Protein AF-A0A2U1Q7K0-F1 (afdb_monomer_lite)

pLDDT: mean 81.33, std 13.36, range [40.16, 93.69]

Radius of gyration: 22.47 Å; chains: 1; bounding box: 34×38×72 Å

Organism: Artemisia annua (NCBI:txid35608)

Structure (mmCIF, N/CA/C/O backbone):
data_AF-A0A2U1Q7K0-F1
#
_entry.id   AF-A0A2U1Q7K0-F1
#
loop_
_atom_site.group_PDB
_atom_site.id
_atom_site.type_symbol
_atom_site.label_atom_id
_atom_site.label_alt_id
_atom_site.label_comp_id
_atom_site.label_asym_id
_atom_site.label_entity_id
_atom_site.label_seq_id
_atom_site.pdbx_PDB_ins_code
_atom_site.Cartn_x
_atom_site.Cartn_y
_atom_site.Cartn_z
_atom_site.occupancy
_atom_site.B_iso_or_equiv
_atom_site.auth_seq_id
_atom_site.auth_comp_id
_atom_site.auth_asym_id
_atom_site.auth_atom_id
_atom_site.pdbx_PDB_model_num
ATOM 1 N N . MET A 1 1 ? -18.991 31.228 27.652 1.00 40.16 1 MET A N 1
ATOM 2 C CA . MET A 1 1 ? -18.089 30.072 27.829 1.00 40.16 1 MET A CA 1
ATOM 3 C C . MET A 1 1 ? -18.698 28.915 27.063 1.00 40.16 1 MET A C 1
ATOM 5 O O . MET A 1 1 ? -19.725 28.403 27.484 1.00 40.16 1 MET A O 1
ATOM 9 N N . CYS A 1 2 ? -18.154 28.598 25.890 1.00 44.94 2 CYS A N 1
ATOM 10 C CA . CYS A 1 2 ? -18.610 27.466 25.086 1.00 44.94 2 CYS A CA 1
ATOM 11 C C . CYS A 1 2 ? -18.047 26.187 25.714 1.00 44.94 2 CYS A C 1
ATOM 13 O O . CYS A 1 2 ? -16.833 26.027 25.773 1.00 44.94 2 CYS A O 1
ATOM 15 N N . LEU A 1 3 ? -18.923 25.334 26.245 1.00 48.88 3 LEU A N 1
ATOM 16 C CA . LEU A 1 3 ? -18.555 24.144 27.023 1.00 48.88 3 LEU A CA 1
ATOM 17 C C . LEU A 1 3 ? -18.250 22.908 26.164 1.00 48.88 3 LEU A C 1
ATOM 19 O O . LEU A 1 3 ? -17.822 21.896 26.704 1.00 48.88 3 LEU A O 1
ATOM 23 N N . GLU A 1 4 ? -18.413 22.989 24.842 1.00 50.41 4 GLU A N 1
ATOM 24 C CA . GLU A 1 4 ? -18.194 21.860 23.934 1.00 50.41 4 GLU A CA 1
ATOM 25 C C . GLU A 1 4 ? -17.633 22.339 22.589 1.00 50.41 4 GLU A C 1
ATOM 27 O O . GLU A 1 4 ? -18.309 22.325 21.568 1.00 50.41 4 GLU A O 1
ATOM 32 N N . SER A 1 5 ? -16.372 22.772 22.563 1.00 51.22 5 SER A N 1
ATOM 33 C CA . SER A 1 5 ? -15.599 22.794 21.316 1.00 51.22 5 SER A CA 1
ATOM 34 C C . SER A 1 5 ? -14.871 21.454 21.162 1.00 51.22 5 SER A C 1
ATOM 36 O O . SER A 1 5 ? -13.646 21.391 21.229 1.00 51.22 5 SER A O 1
ATOM 38 N N . TRP A 1 6 ? -15.631 20.369 20.988 1.00 56.22 6 TRP A N 1
ATOM 39 C CA . TRP A 1 6 ? -15.111 19.050 20.583 1.00 56.22 6 TRP A CA 1
ATOM 40 C C . TRP A 1 6 ? -14.861 18.974 19.068 1.00 56.22 6 TRP A C 1
ATOM 42 O O . TRP A 1 6 ? -14.871 17.900 18.479 1.00 56.22 6 TRP A O 1
ATOM 52 N N . ASP A 1 7 ? -14.636 20.121 18.433 1.00 51.72 7 ASP A N 1
ATOM 53 C CA . ASP A 1 7 ? -14.589 20.271 16.980 1.00 51.72 7 ASP A CA 1
ATOM 54 C C . ASP A 1 7 ? -13.147 20.377 16.465 1.00 51.72 7 ASP A C 1
ATOM 56 O O . ASP A 1 7 ? -12.805 21.180 15.599 1.00 51.72 7 ASP A O 1
ATOM 60 N N . ILE A 1 8 ? -12.261 19.563 17.042 1.00 55.88 8 ILE A N 1
ATOM 61 C CA . ILE A 1 8 ? -10.991 19.248 16.398 1.00 55.88 8 ILE A CA 1
ATOM 62 C C . ILE A 1 8 ? -11.223 17.909 15.722 1.00 55.88 8 ILE A C 1
ATOM 64 O O . ILE A 1 8 ? -11.228 16.864 16.375 1.00 55.88 8 ILE A O 1
ATOM 68 N N . SER A 1 9 ? -11.444 17.949 14.413 1.00 57.28 9 SER A N 1
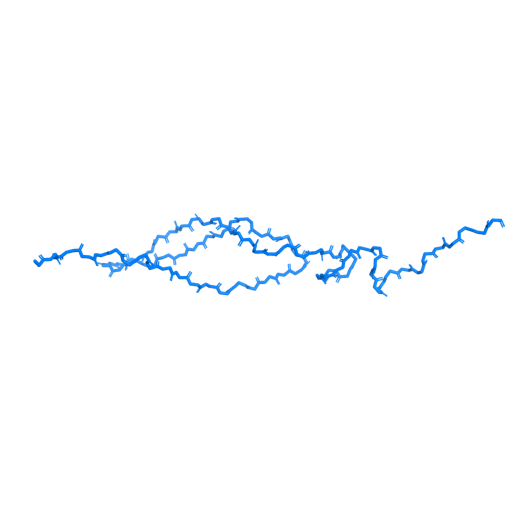ATOM 69 C CA . SER A 1 9 ? -11.390 16.784 13.540 1.00 57.28 9 SER A CA 1
ATOM 70 C C . SER A 1 9 ? -10.059 16.062 13.773 1.00 57.28 9 SER A C 1
ATOM 72 O O . SER A 1 9 ? -9.003 16.445 13.270 1.00 57.28 9 SER A O 1
ATOM 74 N N . SER A 1 10 ? -10.084 15.041 14.629 1.00 66.31 10 SER A N 1
ATOM 75 C CA . SER A 1 10 ? -8.901 14.251 14.944 1.00 66.31 10 SER A CA 1
ATOM 76 C C . SER A 1 10 ? -8.671 13.290 13.785 1.00 66.31 10 SER A C 1
ATOM 78 O O . SER A 1 10 ? -9.411 12.332 13.580 1.00 66.31 10 SER A O 1
ATOM 80 N N . TYR A 1 11 ? -7.670 13.591 12.965 1.00 67.38 11 TYR A N 1
ATOM 81 C CA . TYR A 1 11 ? -7.259 12.729 11.867 1.00 67.38 11 TYR A CA 1
ATOM 82 C C . TYR A 1 11 ? -6.059 11.886 12.304 1.00 67.38 11 TYR A C 1
ATOM 84 O O . TYR A 1 11 ? -5.152 12.359 12.990 1.00 67.38 11 TYR A O 1
ATOM 92 N N . VAL A 1 12 ? -6.050 10.619 11.898 1.00 69.94 12 VAL A N 1
ATOM 93 C CA . VAL A 1 12 ? -4.921 9.706 12.095 1.00 69.94 12 VAL A CA 1
ATOM 94 C C . VAL A 1 12 ? -4.202 9.563 10.763 1.00 69.94 12 VAL A C 1
ATOM 96 O O . VAL A 1 12 ? -4.833 9.318 9.737 1.00 69.94 12 VAL A O 1
ATOM 99 N N . ARG A 1 13 ? -2.876 9.706 10.774 1.00 75.50 13 ARG A N 1
ATOM 100 C CA . ARG A 1 13 ? -2.024 9.348 9.637 1.00 75.50 13 ARG A CA 1
ATOM 101 C C . ARG A 1 13 ? -1.432 7.967 9.877 1.00 75.50 13 ARG A C 1
ATOM 103 O O . ARG A 1 13 ? -0.906 7.704 10.955 1.00 75.50 13 ARG A O 1
ATOM 110 N N . ALA A 1 14 ? -1.504 7.112 8.867 1.00 78.31 14 ALA A N 1
ATOM 111 C CA . ALA A 1 14 ? -0.877 5.800 8.869 1.00 78.31 14 ALA A CA 1
ATOM 112 C C . ALA A 1 14 ? 0.036 5.677 7.647 1.00 78.31 14 ALA A C 1
ATOM 114 O O . ALA A 1 14 ? -0.313 6.141 6.564 1.00 78.31 14 ALA A O 1
ATOM 115 N N . PHE A 1 15 ? 1.193 5.043 7.827 1.00 83.44 15 PHE A N 1
ATOM 116 C CA . PHE A 1 15 ? 2.024 4.598 6.714 1.00 83.44 15 PHE A CA 1
ATOM 117 C C . PHE A 1 15 ? 1.621 3.175 6.350 1.00 83.44 15 PHE A C 1
ATOM 119 O O . PHE A 1 15 ? 1.496 2.320 7.228 1.00 83.44 15 PHE A O 1
ATOM 126 N N . ILE A 1 16 ? 1.415 2.934 5.061 1.00 83.44 16 ILE A N 1
ATOM 127 C CA . ILE A 1 16 ? 1.128 1.608 4.528 1.00 83.44 16 ILE A CA 1
ATOM 128 C C . ILE A 1 16 ? 2.306 1.158 3.676 1.00 83.44 16 ILE A C 1
ATOM 130 O O . ILE A 1 16 ? 2.828 1.919 2.864 1.00 83.44 16 ILE A O 1
ATOM 134 N N . GLU A 1 17 ? 2.732 -0.084 3.871 1.00 87.25 17 GLU A N 1
ATOM 135 C CA . GLU A 1 17 ? 3.663 -0.719 2.951 1.00 87.25 17 GLU A CA 1
ATOM 136 C C . GLU A 1 17 ? 2.891 -1.194 1.719 1.00 87.25 17 GLU A C 1
ATOM 138 O O . GLU A 1 17 ? 1.830 -1.815 1.830 1.00 87.25 17 GLU A O 1
ATOM 143 N N . ILE A 1 18 ? 3.426 -0.892 0.540 1.00 85.94 18 ILE A N 1
ATOM 144 C CA . ILE A 1 18 ? 2.855 -1.299 -0.740 1.00 85.94 18 ILE A CA 1
ATOM 145 C C . ILE A 1 18 ? 3.772 -2.324 -1.399 1.00 85.94 18 ILE A C 1
ATOM 147 O O . ILE A 1 18 ? 4.983 -2.137 -1.486 1.00 85.94 18 ILE A O 1
ATOM 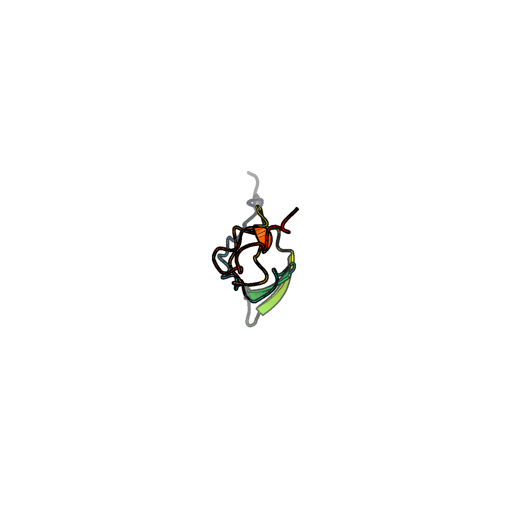151 N N . ASN A 1 19 ? 3.185 -3.414 -1.889 1.00 88.06 19 ASN A N 1
ATOM 152 C CA . ASN A 1 19 ? 3.914 -4.432 -2.629 1.00 88.06 19 ASN A CA 1
ATOM 153 C C . ASN A 1 19 ? 3.639 -4.264 -4.127 1.00 88.06 19 ASN A C 1
ATOM 155 O O . ASN A 1 19 ? 2.505 -4.419 -4.571 1.00 88.06 19 ASN A O 1
ATOM 159 N N . ALA A 1 20 ? 4.685 -3.982 -4.902 1.00 88.19 20 ALA A N 1
ATOM 160 C CA . ALA A 1 20 ? 4.606 -3.782 -6.346 1.00 88.19 20 ALA A CA 1
ATOM 161 C C . ALA A 1 20 ? 4.244 -5.053 -7.142 1.00 88.19 20 ALA A C 1
ATOM 163 O O . ALA A 1 20 ? 3.901 -4.966 -8.320 1.00 88.19 20 ALA A O 1
ATOM 164 N N . THR A 1 21 ? 4.285 -6.237 -6.524 1.00 87.94 21 THR A N 1
ATOM 165 C CA . THR A 1 21 ? 3.740 -7.462 -7.131 1.00 87.94 21 THR A CA 1
ATOM 166 C C . THR A 1 21 ? 2.217 -7.522 -7.067 1.00 87.94 21 THR A C 1
ATOM 168 O O . THR A 1 21 ? 1.611 -8.310 -7.788 1.00 87.94 21 THR A O 1
ATOM 171 N N . ASN A 1 22 ? 1.603 -6.714 -6.203 1.00 87.31 22 ASN A N 1
ATOM 172 C CA . ASN A 1 22 ? 0.168 -6.684 -5.979 1.00 87.31 22 ASN A CA 1
ATOM 173 C C . ASN A 1 22 ? -0.433 -5.410 -6.580 1.00 87.31 22 ASN A C 1
ATOM 175 O O . ASN A 1 22 ? 0.267 -4.470 -6.961 1.00 87.31 22 ASN A O 1
ATOM 179 N N . GLU A 1 23 ? -1.752 -5.400 -6.706 1.00 83.44 23 GLU A N 1
ATOM 180 C CA . GLU A 1 23 ? -2.502 -4.199 -7.063 1.00 83.44 23 GLU A CA 1
ATOM 181 C C . GLU A 1 23 ? -2.678 -3.294 -5.840 1.00 83.44 23 GLU A C 1
ATOM 183 O O . GLU A 1 23 ? -2.660 -3.762 -4.691 1.00 83.44 23 GLU A O 1
ATOM 188 N N . PHE A 1 24 ? -2.844 -1.994 -6.095 1.00 85.69 24 PHE A N 1
ATOM 189 C CA . PHE A 1 24 ? -3.223 -1.045 -5.057 1.00 85.69 24 PHE A CA 1
ATOM 190 C C . PHE A 1 24 ? -4.589 -1.401 -4.470 1.00 85.69 24 PHE A C 1
ATOM 192 O O . PHE A 1 24 ? -5.424 -2.054 -5.096 1.00 85.69 24 PHE A O 1
ATOM 199 N N . ARG A 1 25 ? -4.787 -1.026 -3.208 1.00 88.50 25 ARG A N 1
ATOM 200 C CA . ARG A 1 25 ? -6.001 -1.343 -2.459 1.00 88.50 25 ARG A CA 1
ATOM 201 C C . ARG A 1 25 ? -6.851 -0.088 -2.372 1.00 88.50 25 ARG A C 1
ATOM 203 O O . ARG A 1 25 ? -6.452 0.859 -1.710 1.00 88.50 25 ARG A O 1
ATOM 210 N N . ASP A 1 26 ? -8.060 -0.146 -2.913 1.00 89.75 26 ASP A N 1
ATOM 211 C CA . ASP A 1 26 ? -9.018 0.966 -2.812 1.00 89.75 26 ASP A CA 1
ATOM 212 C C . ASP A 1 26 ? -9.652 1.073 -1.420 1.00 89.75 26 ASP A C 1
ATOM 214 O O . ASP A 1 26 ? -10.221 2.099 -1.048 1.00 89.75 26 ASP A O 1
ATOM 218 N N . THR A 1 27 ? -9.584 -0.006 -0.633 1.00 91.75 27 THR A N 1
ATOM 219 C CA . THR A 1 27 ? -10.143 -0.058 0.718 1.00 91.75 27 THR A CA 1
ATOM 220 C C . THR A 1 27 ? -9.243 -0.805 1.687 1.00 91.75 27 THR A C 1
ATOM 222 O O . THR A 1 27 ? -8.674 -1.844 1.340 1.00 91.75 27 THR A O 1
ATOM 225 N N . LEU A 1 28 ? -9.200 -0.331 2.931 1.00 91.38 28 LEU A N 1
ATOM 226 C CA . LEU A 1 28 ? -8.527 -0.992 4.047 1.00 91.38 28 LEU A CA 1
ATOM 227 C C . LEU A 1 28 ? -9.512 -1.236 5.185 1.00 91.38 28 LEU A C 1
ATOM 229 O O . LEU A 1 28 ? -10.407 -0.431 5.435 1.00 91.38 28 LEU A O 1
ATOM 233 N N . VAL A 1 29 ? -9.322 -2.343 5.900 1.00 92.88 29 VAL A N 1
ATOM 234 C CA . VAL A 1 29 ? -10.053 -2.619 7.138 1.00 92.88 29 VAL A CA 1
ATOM 235 C C . VAL A 1 29 ? -9.151 -2.264 8.308 1.00 92.88 29 VAL A C 1
ATOM 237 O O . VAL A 1 29 ? -8.118 -2.899 8.510 1.00 92.88 29 VAL A O 1
ATOM 240 N N . VAL A 1 30 ? -9.552 -1.261 9.082 1.00 90.75 30 VAL A N 1
ATOM 241 C CA . VAL A 1 30 ? -8.851 -0.835 10.294 1.00 90.75 30 VAL A CA 1
ATOM 242 C C . VAL A 1 30 ? -9.580 -1.344 11.528 1.00 90.75 30 VAL A C 1
ATOM 244 O O . VAL A 1 30 ? -10.811 -1.409 11.569 1.00 90.75 30 VAL A O 1
ATOM 247 N N . ILE A 1 31 ? -8.805 -1.724 12.539 1.00 91.56 31 ILE A N 1
ATOM 248 C CA . ILE A 1 31 ? -9.317 -2.142 13.840 1.00 91.56 31 ILE A CA 1
ATOM 249 C C . ILE A 1 31 ? -9.180 -0.954 14.786 1.00 91.56 31 ILE A C 1
ATOM 251 O O . ILE A 1 31 ? -8.065 -0.513 15.060 1.00 91.56 31 ILE A O 1
ATOM 255 N N . VAL A 1 32 ? -10.307 -0.443 15.276 1.00 88.00 32 VAL A N 1
ATOM 256 C CA . VAL A 1 32 ? -10.344 0.667 16.230 1.00 88.00 32 VAL A CA 1
ATOM 257 C C . VAL A 1 32 ? -10.699 0.102 17.608 1.00 88.00 32 VAL A C 1
ATOM 259 O O . VAL A 1 32 ? -11.775 -0.476 17.766 1.00 88.00 32 VAL A O 1
ATOM 262 N N . PRO A 1 33 ? -9.810 0.200 18.610 1.00 88.75 33 PRO A N 1
ATOM 263 C CA . PRO A 1 33 ? -10.118 -0.263 19.957 1.00 88.75 33 PRO A CA 1
ATOM 264 C C . PRO A 1 33 ? -11.194 0.615 20.608 1.00 88.75 33 PRO A C 1
ATOM 266 O O . PRO A 1 33 ? -11.224 1.834 20.423 1.00 88.75 33 PRO A O 1
ATOM 269 N N . ASN A 1 34 ? -12.069 0.001 21.405 1.00 87.00 34 ASN A N 1
ATOM 270 C CA . ASN A 1 34 ? -13.096 0.733 22.146 1.00 87.00 34 ASN A CA 1
ATOM 271 C C . ASN A 1 34 ? -12.462 1.570 23.270 1.00 87.00 34 ASN A C 1
ATOM 273 O O . ASN A 1 34 ? -11.769 1.035 24.129 1.00 87.00 34 ASN A O 1
ATOM 277 N N . LEU A 1 35 ? -12.753 2.875 23.323 1.00 80.69 35 LEU A N 1
ATOM 278 C CA . LEU A 1 35 ? -12.149 3.785 24.314 1.00 80.69 35 LEU A CA 1
ATOM 279 C C . LEU A 1 35 ? -12.630 3.564 25.759 1.00 80.69 35 LEU A C 1
ATOM 281 O O . LEU A 1 35 ? -11.931 3.925 26.700 1.00 80.69 35 LEU A O 1
ATOM 285 N N . LYS A 1 36 ? -13.840 3.025 25.949 1.00 83.00 36 LYS A N 1
ATOM 286 C CA . LYS A 1 36 ? -14.510 2.920 27.263 1.00 83.00 36 LYS A CA 1
ATOM 287 C C . LYS A 1 36 ? -14.832 1.480 27.685 1.00 83.00 36 LYS A C 1
ATOM 289 O O . LYS A 1 36 ? -15.613 1.283 28.610 1.00 83.00 36 LYS A O 1
ATOM 294 N N . GLY A 1 37 ? -14.287 0.472 27.006 1.00 82.06 37 GLY A N 1
ATOM 295 C CA . GLY A 1 37 ? -14.624 -0.927 27.276 1.00 82.06 37 GLY A CA 1
ATOM 296 C C . GLY A 1 37 ? -13.661 -1.913 26.628 1.00 82.06 37 GLY A C 1
ATOM 297 O O . GLY A 1 37 ? -12.666 -1.522 26.026 1.00 82.06 37 GLY A O 1
ATOM 298 N N . THR A 1 38 ? -13.961 -3.205 26.749 1.00 85.00 38 THR A N 1
ATOM 299 C CA . THR A 1 38 ? -13.194 -4.263 26.085 1.00 85.00 38 THR A CA 1
ATOM 300 C C . THR A 1 38 ? -13.623 -4.415 24.620 1.00 85.00 38 THR A C 1
ATOM 302 O O . THR A 1 38 ? -14.760 -4.123 24.240 1.00 85.00 38 THR A O 1
ATOM 305 N N . GLY A 1 39 ? -12.698 -4.864 23.770 1.00 91.56 39 GLY A N 1
ATOM 306 C CA . GLY A 1 39 ? -12.965 -5.166 22.363 1.00 91.56 39 GLY A CA 1
ATOM 307 C C . GLY A 1 39 ? -12.598 -4.053 21.379 1.00 91.56 39 GLY A C 1
ATOM 308 O O . GLY A 1 39 ? -11.902 -3.091 21.709 1.00 91.56 39 GLY A O 1
ATOM 309 N N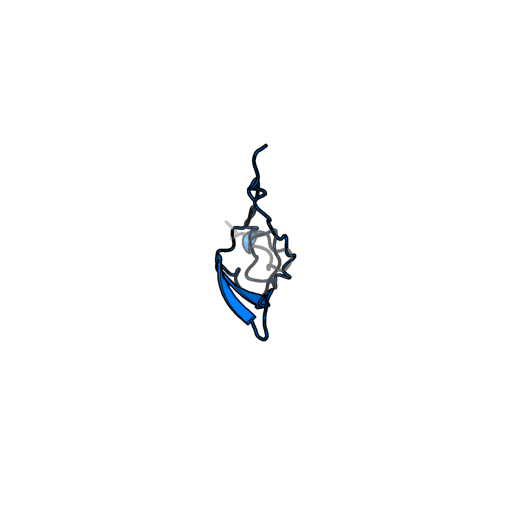 . TYR A 1 40 ? -13.033 -4.235 20.134 1.00 93.19 40 TYR A N 1
ATOM 310 C CA . TYR A 1 40 ? -12.694 -3.378 19.005 1.00 93.19 40 TYR A CA 1
ATOM 311 C C . TYR A 1 40 ? -13.822 -3.353 17.972 1.00 93.19 40 TYR A C 1
ATOM 313 O O . TYR A 1 40 ? -14.595 -4.307 17.855 1.00 93.19 40 TYR A O 1
ATOM 321 N N . THR A 1 41 ? -13.874 -2.292 17.176 1.00 90.06 41 THR A N 1
ATOM 322 C CA . THR A 1 41 ? -14.705 -2.203 15.975 1.00 90.06 41 THR A CA 1
ATOM 323 C C . THR A 1 41 ? -13.837 -2.333 14.727 1.00 90.06 41 THR A C 1
ATOM 325 O O . THR A 1 41 ? -12.660 -1.972 14.716 1.00 90.06 41 THR A O 1
ATOM 328 N N . LYS A 1 42 ? -14.408 -2.891 13.655 1.00 93.31 42 LYS A N 1
ATOM 329 C CA . LYS A 1 42 ? -13.777 -2.915 12.332 1.00 93.31 42 LYS A CA 1
ATOM 330 C C . LYS A 1 42 ? -14.419 -1.838 11.476 1.00 93.31 42 LYS A C 1
ATOM 332 O O . LYS A 1 42 ? -15.637 -1.836 11.316 1.00 93.31 42 LYS A O 1
ATOM 337 N N . HIS A 1 43 ? -13.604 -0.970 10.899 1.00 90.88 43 HIS A N 1
ATOM 338 C CA . HIS A 1 43 ? -14.062 0.038 9.954 1.00 90.88 43 HIS A CA 1
ATOM 339 C C . HIS A 1 43 ? -13.414 -0.211 8.602 1.00 90.88 43 HIS A C 1
ATOM 341 O O . HIS A 1 43 ? -12.211 -0.445 8.521 1.00 90.88 43 HIS A O 1
ATOM 347 N N . THR A 1 44 ? -14.219 -0.169 7.544 1.00 93.69 44 THR A N 1
ATOM 348 C CA . THR A 1 44 ? -13.703 -0.170 6.174 1.00 93.69 44 THR A CA 1
ATOM 349 C C . THR A 1 44 ? -13.557 1.276 5.740 1.00 93.69 44 THR A C 1
ATOM 351 O O . THR A 1 44 ? -14.542 2.014 5.730 1.00 93.69 44 THR A O 1
ATOM 354 N N . ILE A 1 45 ? -12.337 1.680 5.413 1.00 89.94 45 ILE A N 1
ATOM 355 C CA . ILE A 1 45 ? -12.020 3.016 4.912 1.00 89.94 45 ILE A CA 1
ATOM 356 C C . ILE A 1 45 ? -11.655 2.926 3.435 1.00 89.94 45 ILE A C 1
ATOM 358 O O . ILE A 1 45 ? -11.080 1.926 3.003 1.00 89.94 45 ILE A O 1
ATOM 362 N N . ARG A 1 46 ? -11.992 3.963 2.667 1.00 90.62 46 ARG A N 1
ATOM 363 C CA . ARG A 1 46 ? -11.496 4.132 1.299 1.00 90.62 46 ARG A CA 1
ATOM 364 C C . ARG A 1 46 ? -10.110 4.761 1.340 1.00 90.62 46 ARG A C 1
ATOM 366 O O . ARG A 1 46 ? -9.859 5.623 2.180 1.00 90.62 46 ARG A O 1
ATOM 373 N N . VAL A 1 47 ? -9.231 4.301 0.462 1.00 87.56 47 VAL A N 1
ATOM 374 C CA . VAL A 1 47 ? -7.881 4.838 0.300 1.00 87.56 47 VAL A CA 1
ATOM 375 C C . VAL A 1 47 ? -7.875 5.734 -0.923 1.00 87.56 47 VAL A C 1
ATOM 377 O O . VAL A 1 47 ? -8.299 5.324 -1.998 1.00 87.56 47 VAL A O 1
ATOM 380 N N . GLU A 1 48 ? -7.378 6.950 -0.745 1.00 86.00 48 GLU A N 1
ATOM 381 C CA . GLU A 1 48 ? -7.095 7.868 -1.838 1.00 86.00 48 GLU A CA 1
ATOM 382 C C . GLU A 1 48 ? -5.582 8.049 -1.916 1.00 86.00 48 GLU A C 1
ATOM 384 O O . GLU A 1 48 ? -4.921 8.321 -0.910 1.00 86.00 48 GLU A O 1
ATOM 389 N N . TYR A 1 49 ? -5.032 7.850 -3.111 1.00 84.81 49 TYR A N 1
ATOM 390 C CA . TYR A 1 49 ? -3.618 8.044 -3.388 1.00 84.81 49 TYR A CA 1
ATOM 391 C C . TYR A 1 49 ? -3.442 9.414 -4.036 1.00 84.81 49 TYR A C 1
ATOM 393 O O . TYR A 1 49 ? -4.068 9.705 -5.050 1.00 84.81 49 TYR A O 1
ATOM 401 N N . GLU A 1 50 ? -2.576 10.250 -3.466 1.00 86.56 50 GLU A N 1
ATOM 402 C CA . GLU A 1 50 ? -2.239 11.552 -4.061 1.00 86.56 50 GLU A CA 1
ATOM 403 C C . GLU A 1 50 ? -1.562 11.389 -5.432 1.00 86.56 50 GLU A C 1
ATOM 405 O O . GLU A 1 50 ? -1.703 12.231 -6.316 1.00 86.56 50 GLU A O 1
ATOM 410 N N . TRP A 1 51 ? -0.853 10.274 -5.623 1.00 86.06 51 TRP A N 1
ATOM 411 C CA . TRP A 1 51 ? -0.169 9.938 -6.861 1.00 86.06 51 TRP A CA 1
ATOM 412 C C . TRP A 1 51 ? -0.264 8.436 -7.147 1.00 8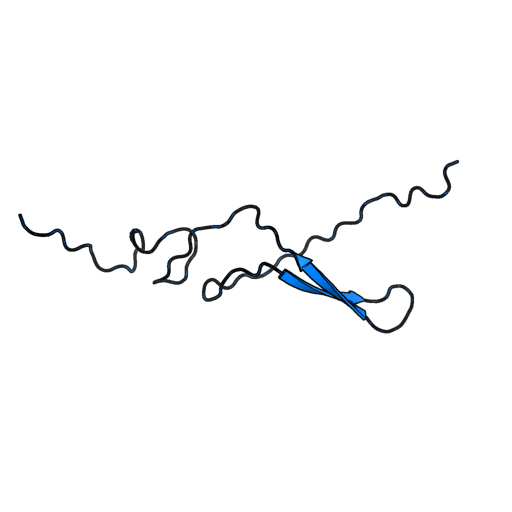6.06 51 TRP A C 1
ATOM 414 O O . TRP A 1 51 ? 0.045 7.624 -6.275 1.00 86.06 51 TRP A O 1
ATOM 424 N N . ASP A 1 52 ? -0.659 8.085 -8.374 1.00 85.25 52 ASP A N 1
ATOM 425 C CA . ASP A 1 52 ? -0.693 6.712 -8.891 1.00 85.25 52 ASP A CA 1
ATOM 426 C C . ASP A 1 52 ? 0.462 6.501 -9.892 1.00 85.25 52 ASP A C 1
ATOM 428 O O . ASP A 1 52 ? 0.366 6.910 -11.056 1.00 85.25 52 ASP A O 1
ATOM 432 N N . PRO A 1 53 ? 1.612 5.959 -9.448 1.00 87.88 53 PRO A N 1
ATOM 433 C CA . PRO A 1 53 ? 2.761 5.767 -10.319 1.00 87.88 53 PRO A CA 1
ATOM 434 C C . PRO A 1 53 ? 2.548 4.624 -11.321 1.00 87.88 53 PRO A C 1
ATOM 436 O O . PRO A 1 53 ? 2.057 3.556 -10.948 1.00 87.88 53 PRO A O 1
ATOM 439 N N . PRO A 1 54 ? 3.053 4.749 -12.565 1.00 89.31 54 PRO A N 1
ATOM 440 C CA . PRO A 1 54 ? 3.021 3.647 -13.518 1.00 89.31 54 PRO A CA 1
ATOM 441 C C . PRO A 1 54 ? 3.770 2.431 -12.961 1.00 89.31 54 PRO A C 1
ATOM 443 O O . PRO A 1 54 ? 4.905 2.546 -12.480 1.00 89.31 54 PRO A O 1
ATOM 446 N N . ARG A 1 55 ? 3.133 1.258 -13.037 1.00 91.25 55 ARG A N 1
ATOM 447 C CA . ARG A 1 55 ? 3.703 -0.025 -12.613 1.00 91.25 55 ARG A CA 1
ATOM 448 C C . ARG A 1 55 ? 4.124 -0.847 -13.823 1.00 91.25 55 ARG A C 1
ATOM 450 O O . ARG A 1 55 ? 3.298 -1.227 -14.653 1.00 91.25 55 ARG A O 1
ATOM 457 N N . CYS A 1 56 ? 5.392 -1.229 -13.875 1.00 92.31 56 CYS A N 1
ATOM 458 C CA . CYS A 1 56 ? 5.887 -2.098 -14.930 1.00 92.31 56 CYS A CA 1
ATOM 459 C C . CYS A 1 56 ? 5.443 -3.550 -14.704 1.00 92.31 56 CYS A C 1
ATOM 461 O O . CYS A 1 56 ? 5.802 -4.181 -13.708 1.00 92.31 56 CYS A O 1
ATOM 463 N N . SER A 1 57 ? 4.721 -4.123 -15.671 1.00 90.00 57 SER A N 1
ATOM 464 C CA . SER A 1 57 ? 4.244 -5.513 -15.624 1.00 90.00 57 SER A CA 1
ATOM 465 C C . SER A 1 57 ? 5.360 -6.560 -15.723 1.00 90.00 57 SER A C 1
ATOM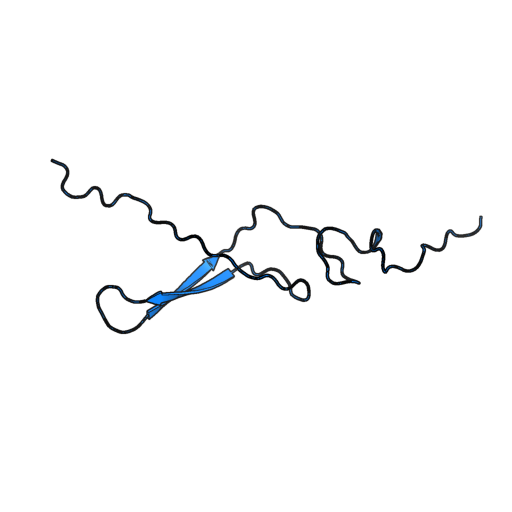 467 O O . SER A 1 57 ? 5.151 -7.709 -15.344 1.00 90.00 57 SER A O 1
ATOM 469 N N . LYS A 1 58 ? 6.554 -6.183 -16.203 1.00 91.12 58 LYS A N 1
ATOM 470 C CA . LYS A 1 58 ? 7.689 -7.104 -16.365 1.00 91.12 58 LYS A CA 1
ATOM 471 C C . LYS A 1 58 ? 8.570 -7.213 -15.129 1.00 91.12 58 LYS A C 1
ATOM 473 O O . LYS A 1 58 ? 8.955 -8.314 -14.750 1.00 91.12 58 LYS A O 1
ATOM 478 N N . CYS A 1 59 ? 8.979 -6.081 -14.562 1.00 91.94 59 CYS A N 1
ATOM 479 C CA . CYS A 1 59 ? 9.932 -6.065 -13.451 1.00 91.94 59 CYS A CA 1
ATOM 480 C C . CYS A 1 59 ? 9.277 -5.815 -12.090 1.00 91.94 59 CYS A C 1
ATOM 482 O O . CYS A 1 59 ? 9.993 -5.878 -11.093 1.00 91.94 59 CYS A O 1
ATOM 484 N N . LEU A 1 60 ? 7.960 -5.564 -12.068 1.00 90.75 60 LEU A N 1
ATOM 485 C CA . LEU A 1 60 ? 7.166 -5.305 -10.866 1.00 90.75 60 LEU A CA 1
ATOM 486 C C . LEU A 1 60 ? 7.760 -4.159 -10.039 1.00 90.75 60 LEU A C 1
ATOM 488 O O . LEU A 1 60 ? 7.911 -4.261 -8.829 1.00 90.75 60 LEU A O 1
ATOM 492 N N . ALA A 1 61 ? 8.142 -3.078 -10.720 1.00 89.88 61 ALA A N 1
ATOM 493 C CA . ALA A 1 61 ? 8.615 -1.848 -10.103 1.00 89.88 61 ALA A CA 1
ATOM 494 C C . ALA A 1 61 ? 7.763 -0.668 -10.570 1.00 89.88 61 ALA A C 1
ATOM 496 O O . ALA A 1 61 ? 7.250 -0.662 -11.693 1.00 89.88 61 ALA A O 1
ATOM 497 N N . TYR A 1 62 ? 7.630 0.321 -9.693 1.00 89.25 62 TYR A N 1
ATOM 498 C CA . TYR A 1 62 ? 6.960 1.579 -9.993 1.00 89.25 62 TYR A CA 1
ATOM 499 C C . TYR A 1 62 ? 7.888 2.539 -10.757 1.00 89.25 62 TYR A C 1
ATOM 501 O O . TYR A 1 62 ? 9.094 2.300 -10.871 1.00 89.25 62 TYR A O 1
ATOM 509 N N . CYS A 1 63 ? 7.304 3.624 -11.270 1.00 89.31 63 CYS A N 1
ATOM 510 C CA . CYS A 1 63 ? 7.950 4.728 -11.993 1.00 89.31 63 CYS A CA 1
ATOM 511 C C . CYS A 1 63 ? 8.253 4.494 -13.482 1.00 89.31 63 CYS A C 1
ATOM 513 O O . CYS A 1 63 ? 8.895 5.349 -14.083 1.00 89.31 63 CYS A O 1
ATOM 515 N N . HIS A 1 64 ? 7.806 3.393 -14.093 1.00 91.62 64 HIS A N 1
ATOM 516 C CA . HIS A 1 64 ? 7.898 3.211 -15.549 1.00 91.62 64 HIS A CA 1
ATOM 517 C C . HIS A 1 64 ? 6.898 2.171 -16.066 1.00 91.62 64 HIS A C 1
ATOM 519 O O . HIS A 1 64 ? 6.431 1.308 -15.317 1.00 91.62 64 HIS A O 1
ATOM 525 N N . LEU A 1 65 ? 6.603 2.229 -17.365 1.00 91.44 65 LEU A N 1
ATOM 526 C CA . LEU A 1 65 ? 5.801 1.223 -18.067 1.00 91.44 65 LEU A CA 1
ATOM 527 C C . LEU A 1 65 ? 6.685 0.148 -18.722 1.00 91.44 65 LEU A C 1
ATOM 529 O O . LEU A 1 65 ? 7.915 0.219 -18.712 1.00 91.44 65 LEU A O 1
ATOM 533 N N . LEU A 1 66 ? 6.064 -0.888 -19.291 1.00 90.75 66 LEU A N 1
ATOM 534 C CA . LEU A 1 66 ? 6.773 -2.015 -19.910 1.00 90.75 66 LEU A CA 1
ATOM 535 C C . LEU A 1 66 ? 7.732 -1.567 -21.028 1.00 90.75 66 LEU A C 1
ATOM 537 O O . LEU A 1 66 ? 8.817 -2.130 -21.186 1.00 90.75 66 LEU A O 1
ATOM 541 N N . GLU A 1 67 ? 7.334 -0.548 -21.780 1.00 89.56 67 GLU A N 1
ATOM 542 C CA . GLU A 1 67 ? 8.011 0.006 -22.952 1.00 89.56 67 GLU A CA 1
ATOM 543 C C . GLU A 1 67 ? 9.351 0.662 -22.616 1.00 89.56 67 GLU A C 1
ATOM 545 O O . GLU A 1 67 ? 10.219 0.757 -23.488 1.00 89.56 67 GLU A O 1
ATOM 550 N N . GLU A 1 68 ? 9.490 1.101 -21.367 1.00 90.06 68 GLU A N 1
ATOM 551 C CA . GLU A 1 68 ? 10.646 1.795 -20.796 1.00 90.06 68 GLU A CA 1
ATOM 552 C C . GLU A 1 68 ? 11.441 0.880 -19.859 1.00 90.06 68 GLU A C 1
ATOM 554 O O . GLU A 1 68 ? 12.420 1.296 -19.239 1.00 90.06 68 GLU A O 1
ATOM 559 N N . CYS A 1 69 ? 11.022 -0.381 -19.721 1.00 92.75 69 CYS A N 1
ATOM 560 C CA . CYS A 1 69 ? 11.620 -1.272 -18.750 1.00 92.75 69 CYS A CA 1
ATOM 561 C C . CYS A 1 69 ? 13.080 -1.572 -19.114 1.00 92.75 69 CYS A C 1
ATOM 563 O O . CYS A 1 69 ? 13.332 -2.171 -20.161 1.00 92.75 69 CYS A O 1
ATOM 565 N N . PRO A 1 70 ? 14.055 -1.2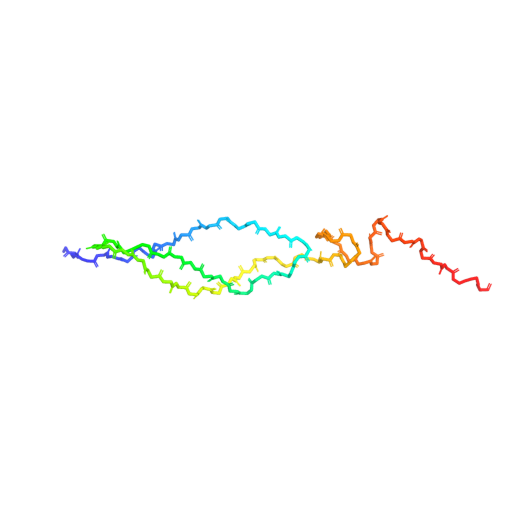94 -18.227 1.00 88.25 70 PRO A N 1
ATOM 566 C CA . PRO A 1 70 ? 15.464 -1.601 -18.488 1.00 88.25 70 PRO A CA 1
ATOM 567 C C . PRO A 1 70 ? 15.726 -3.111 -18.564 1.00 88.25 70 PRO A C 1
ATOM 569 O O . PRO A 1 70 ? 16.764 -3.546 -19.052 1.00 88.25 70 PRO A O 1
ATOM 572 N N . LYS A 1 71 ? 14.775 -3.928 -18.089 1.00 88.19 71 LYS A N 1
ATOM 573 C CA . LYS A 1 71 ? 14.804 -5.388 -18.221 1.00 88.19 71 LYS A CA 1
ATOM 574 C C . LYS A 1 71 ? 14.102 -5.877 -19.497 1.00 88.19 71 LYS A C 1
ATOM 576 O O . LYS A 1 71 ? 14.054 -7.088 -19.716 1.00 88.19 71 LYS A O 1
ATOM 581 N N . ALA A 1 72 ? 13.491 -5.012 -20.313 1.00 83.12 72 ALA A N 1
ATOM 582 C CA . ALA A 1 72 ? 12.862 -5.394 -21.582 1.00 83.12 72 ALA A CA 1
ATOM 583 C C . ALA A 1 72 ? 13.916 -5.834 -22.616 1.00 83.12 72 ALA A C 1
ATOM 585 O O . ALA A 1 72 ? 15.030 -5.313 -22.609 1.00 83.12 72 ALA A O 1
ATOM 586 N N . PRO A 1 73 ? 13.607 -6.804 -23.502 1.00 78.12 73 PRO A N 1
ATOM 587 C CA . PRO A 1 73 ? 14.489 -7.075 -24.629 1.00 78.12 73 PRO A CA 1
ATOM 588 C C . PRO A 1 73 ? 14.557 -5.833 -25.536 1.00 78.12 73 PRO A C 1
ATOM 590 O O . PRO A 1 73 ? 13.565 -5.102 -25.631 1.00 78.12 73 PRO A O 1
ATOM 593 N N . PRO A 1 74 ? 15.686 -5.593 -26.225 1.00 72.81 74 PRO A N 1
ATOM 594 C CA . PRO A 1 74 ? 15.795 -4.483 -27.162 1.00 72.81 74 PRO A CA 1
ATOM 595 C C . PRO A 1 74 ? 14.688 -4.580 -28.217 1.00 72.81 74 PRO A C 1
ATOM 597 O O . PRO A 1 74 ? 14.433 -5.656 -28.771 1.00 72.81 74 PRO A O 1
ATOM 600 N N . LYS A 1 75 ? 14.008 -3.456 -28.474 1.00 69.75 75 LYS A N 1
ATOM 601 C CA . LYS A 1 75 ? 12.975 -3.369 -29.512 1.00 69.75 75 LYS A CA 1
ATOM 602 C C . LYS A 1 75 ? 13.624 -3.752 -30.844 1.00 69.75 75 LYS A C 1
ATOM 604 O O . LYS A 1 75 ? 14.593 -3.124 -31.263 1.00 69.75 75 LYS A O 1
ATOM 609 N N . ARG A 1 76 ? 13.119 -4.805 -31.495 1.00 65.56 76 ARG A N 1
ATOM 610 C CA . ARG A 1 76 ? 13.548 -5.157 -32.853 1.00 65.56 76 ARG A CA 1
ATOM 611 C C . ARG A 1 76 ? 13.064 -4.044 -33.777 1.00 65.56 76 ARG A C 1
ATOM 613 O O . ARG A 1 76 ? 11.860 -3.904 -33.968 1.00 65.56 76 ARG A O 1
ATOM 620 N N . VAL A 1 77 ? 13.982 -3.243 -34.305 1.00 70.56 77 VAL A N 1
ATOM 621 C CA . VAL A 1 77 ? 13.676 -2.309 -35.392 1.00 70.56 77 VAL A CA 1
ATOM 622 C C . VAL A 1 77 ? 13.488 -3.167 -36.648 1.00 70.56 77 VAL A C 1
ATOM 624 O O . VAL A 1 77 ? 14.403 -3.926 -36.975 1.00 70.56 77 VAL A O 1
ATOM 627 N N . PRO A 1 78 ? 12.315 -3.157 -37.309 1.00 66.62 78 PRO A N 1
ATOM 628 C CA . PRO A 1 78 ? 12.146 -3.886 -38.558 1.00 66.62 78 PRO A CA 1
ATOM 629 C C . PRO A 1 78 ? 13.103 -3.293 -39.593 1.00 66.62 78 PRO A C 1
ATOM 631 O O . PRO A 1 78 ? 13.086 -2.083 -39.810 1.00 66.62 78 PRO A O 1
ATOM 634 N N . ASN A 1 79 ? 13.944 -4.127 -40.206 1.00 63.09 79 ASN A N 1
ATOM 635 C CA . ASN A 1 79 ? 14.741 -3.698 -41.351 1.00 63.09 79 ASN A CA 1
ATOM 636 C C . ASN A 1 79 ? 13.777 -3.333 -42.488 1.00 63.09 79 ASN A C 1
ATOM 638 O O . ASN A 1 79 ? 13.016 -4.191 -42.937 1.00 63.09 79 ASN A O 1
ATOM 642 N N . SER A 1 80 ? 13.797 -2.060 -42.887 1.00 65.94 80 SER A N 1
ATOM 643 C CA . SER A 1 80 ? 13.183 -1.538 -44.113 1.00 65.94 80 SER A CA 1
ATOM 644 C C . SER A 1 80 ? 13.939 -2.001 -45.347 1.00 65.94 80 SER A C 1
ATOM 646 O O . SER A 1 80 ? 15.190 -1.945 -45.276 1.00 65.94 80 SER A O 1
#

Foldseek 3Di:
DPPDPVPPPDDDDDDDDDFLVDDDDQWDWDWAADPPDHGTDIDIDGDDDPDDFDADPPPSDTNDYVVPDPPHDPPPDPDD

Sequence (80 aa):
MCLESWDISSYVRAFIEINATNEFRDTLVVIVPNLKGTGYTKHTIRVEYEWDPPRCSKCLAYCHLLEECPKAPPKRVPNS

Secondary structure (DSSP, 8-state):
--S-------PPP------TTS---SEEEEEEE-TTSSSEEEEEEE---S----B-TTT--BS--GGG-TTSPPP-PPP-